Protein AF-A0A227JA74-F1 (afdb_monomer_lite)

InterPro domains:
  IPR002781 Transmembrane protein TauE-like, transmembrane domain [PF01925] (3-145)
  IPR052017 4-Toluene Sulfonate Uptake Permease [PTHR30269] (6-145)

Radius of gyration: 15.67 Å; chains: 1; bounding box: 33×33×38 Å

Organism: Vibrio parahaemolyticus (NCBI:txid670)

Sequence (145 aa):
ALKHRSSVEIGGLKMALIGRVPGSIAGGFMLFFVSTQALTLWIGLLVLFAVIVSVLPFRIEPTPQRMTLAGFFSGLFGTSSAIGGPPMALLLQHQEANQLRGNLSAFFVFSSIISLVVQIPAGFFTLHHLVITIPLLPAAGLGYW

pLDDT: mean 88.93, std 7.71, range [58.66, 97.44]

Secondary structure (DSSP, 8-state):
-GGGGGG--HHHHHHHHHHHHHHHHHHHHHHHHS-HHHHHHHHHHHHHHHHHHHHSS------HHHHHHHHHHHHHHHHHHS--HHHHHHHHTTS-HHHHHHHHHHHHHHHHHHHHHHHTTTTSS-HHHHHHHGGGHHHHHHTT-

Foldseek 3Di:
DVVLQVLEPVVLLPLLQVLLQVLQLLLLVCLVPPDPVRLVVVLVVLQVVLVVLLPDPDQQERDSVLSSVLSNQLNNNCLNPVPSPSSVCSNCVPPDPSNSCNHSVVNSVSSVVSSQVSVVVSVNDDVVNVVVCVVCVVVVVVVVD

Structure (mmCIF, N/CA/C/O backbone):
data_AF-A0A227JA74-F1
#
_entry.id   AF-A0A227JA74-F1
#
loop_
_atom_site.group_PDB
_atom_site.id
_atom_site.type_symbol
_atom_site.label_atom_id
_atom_site.label_alt_id
_atom_site.label_comp_id
_atom_site.label_asym_id
_atom_site.label_entity_id
_atom_site.label_seq_id
_atom_site.pdbx_PDB_ins_code
_atom_site.Cartn_x
_atom_site.Cartn_y
_atom_site.Cartn_z
_atom_site.occupancy
_atom_site.B_iso_or_equiv
_atom_site.auth_seq_id
_atom_site.auth_comp_id
_atom_site.auth_asym_id
_atom_site.auth_atom_id
_atom_site.pdbx_PDB_model_num
ATOM 1 N N . ALA A 1 1 ? -7.887 11.662 1.310 1.00 60.94 1 ALA A N 1
ATOM 2 C CA . ALA A 1 1 ? -7.148 12.169 2.491 1.00 60.94 1 ALA A CA 1
ATOM 3 C C . ALA A 1 1 ? -7.616 13.570 2.906 1.00 60.94 1 ALA A C 1
ATOM 5 O O . ALA A 1 1 ? -8.060 13.723 4.033 1.00 60.94 1 ALA A O 1
ATOM 6 N N . LEU A 1 2 ? -7.611 14.567 2.009 1.00 67.44 2 LEU A N 1
ATOM 7 C CA . LEU A 1 2 ? -7.995 15.960 2.319 1.00 67.44 2 LEU A CA 1
ATOM 8 C C . LEU A 1 2 ? -9.420 16.132 2.894 1.00 67.44 2 LEU A C 1
ATOM 10 O O . LEU A 1 2 ? -9.576 16.830 3.890 1.00 67.44 2 LEU A O 1
ATOM 14 N N . LYS A 1 3 ? -10.437 15.444 2.346 1.00 67.25 3 LYS A N 1
ATOM 15 C CA . LYS A 1 3 ? -11.840 15.496 2.832 1.00 67.25 3 LYS A CA 1
ATOM 16 C C . LYS A 1 3 ? -12.049 14.919 4.235 1.00 67.25 3 LYS A C 1
ATOM 18 O O . LYS A 1 3 ? -12.946 15.352 4.942 1.00 67.25 3 LYS A O 1
ATOM 23 N N . HIS A 1 4 ? -11.210 13.973 4.646 1.00 68.94 4 HIS A N 1
ATOM 24 C CA . HIS A 1 4 ? -11.309 13.301 5.945 1.00 68.94 4 HIS A CA 1
ATOM 25 C C . HIS A 1 4 ? -10.132 13.651 6.863 1.00 68.94 4 HIS A C 1
ATOM 27 O O . HIS A 1 4 ? -9.847 12.903 7.789 1.00 68.94 4 HIS A O 1
ATOM 33 N N . ARG A 1 5 ? -9.428 14.770 6.614 1.00 69.88 5 ARG A N 1
ATOM 34 C CA . ARG A 1 5 ? -8.192 15.140 7.332 1.00 69.88 5 ARG A CA 1
ATOM 35 C C . ARG A 1 5 ? -8.360 15.231 8.851 1.00 69.88 5 ARG A C 1
ATOM 37 O O . ARG A 1 5 ? -7.419 14.930 9.570 1.00 69.88 5 ARG A O 1
ATOM 44 N N . SER A 1 6 ? -9.543 15.626 9.322 1.00 70.31 6 SER A N 1
ATOM 45 C CA . SER A 1 6 ? -9.892 15.710 10.747 1.00 70.31 6 SER A CA 1
ATOM 46 C C . SER A 1 6 ? -10.143 14.347 11.395 1.00 70.31 6 SER A C 1
ATOM 48 O O . SER A 1 6 ? -10.175 14.257 12.614 1.00 70.31 6 SER A O 1
ATOM 50 N N . SER A 1 7 ? -10.320 13.295 10.594 1.00 73.81 7 SER A N 1
ATOM 51 C CA . SER A 1 7 ? -10.579 11.922 11.040 1.00 73.81 7 SER A CA 1
ATOM 52 C C . SER A 1 7 ? -9.370 11.001 10.842 1.00 73.81 7 SER A C 1
ATOM 54 O O . SER A 1 7 ? -9.508 9.791 10.987 1.00 73.81 7 SER A O 1
ATOM 56 N N . VAL A 1 8 ? -8.207 11.543 10.453 1.00 72.56 8 VAL A N 1
ATOM 57 C CA . VAL A 1 8 ? -6.979 10.756 10.277 1.00 72.56 8 VAL A CA 1
ATOM 58 C C . VAL A 1 8 ? -6.227 10.671 11.599 1.00 72.56 8 VAL A C 1
ATOM 60 O O . VAL A 1 8 ? -5.705 11.667 12.095 1.00 72.56 8 VAL A O 1
ATOM 63 N N . GLU A 1 9 ? -6.071 9.459 12.112 1.00 76.62 9 GLU A N 1
ATOM 64 C CA . GLU A 1 9 ? -5.258 9.164 13.287 1.00 76.62 9 GLU A CA 1
ATOM 65 C C . GLU A 1 9 ? -3.875 8.662 12.848 1.00 76.62 9 GLU A C 1
ATOM 67 O O . GLU A 1 9 ? -3.561 7.470 12.873 1.00 76.62 9 GLU A O 1
ATOM 72 N N . ILE A 1 10 ? -3.016 9.599 12.424 1.00 61.53 10 ILE A N 1
ATOM 73 C CA . ILE A 1 10 ? -1.672 9.299 11.885 1.00 61.53 10 ILE A CA 1
ATOM 74 C C . ILE A 1 10 ? -0.822 8.493 12.884 1.00 61.53 10 ILE A C 1
ATOM 76 O O . ILE A 1 10 ? -0.037 7.635 12.476 1.00 61.53 10 ILE A O 1
ATOM 80 N N . GLY A 1 11 ? -1.011 8.722 14.190 1.00 65.62 11 GLY A N 1
ATOM 81 C CA . GLY A 1 11 ? -0.318 7.989 15.253 1.00 65.62 11 GLY A CA 1
ATOM 82 C C . GLY A 1 11 ? -0.526 6.473 15.181 1.00 65.62 11 GLY A C 1
ATOM 83 O O . GLY A 1 11 ? 0.431 5.723 15.367 1.00 65.62 11 GLY A O 1
ATOM 84 N N . GLY A 1 12 ? -1.732 6.020 14.816 1.00 73.88 12 GLY A N 1
ATOM 85 C CA . GLY A 1 12 ? -2.044 4.597 14.657 1.00 73.88 12 GLY A CA 1
ATOM 86 C C . GLY A 1 12 ? -1.413 3.972 13.408 1.00 73.88 12 GLY A C 1
ATOM 87 O O . GLY A 1 12 ? -1.057 2.797 13.406 1.00 73.88 12 GLY A O 1
ATOM 88 N N . LEU A 1 13 ? -1.199 4.760 12.353 1.00 85.12 13 LEU A N 1
ATOM 89 C CA . LEU A 1 13 ? -0.712 4.284 11.052 1.00 85.12 13 LEU A CA 1
ATOM 90 C C . LEU A 1 13 ? 0.809 4.122 10.964 1.00 85.12 13 LEU A C 1
ATOM 92 O O . LEU A 1 13 ? 1.297 3.451 10.054 1.00 85.12 13 LEU A O 1
ATOM 96 N N . LYS A 1 14 ? 1.574 4.701 11.896 1.00 91.50 14 LYS A N 1
ATOM 97 C CA . LYS A 1 14 ? 3.046 4.693 11.856 1.00 91.50 14 LYS A CA 1
ATOM 98 C C . LYS A 1 14 ? 3.622 3.281 11.726 1.00 91.50 14 LYS A C 1
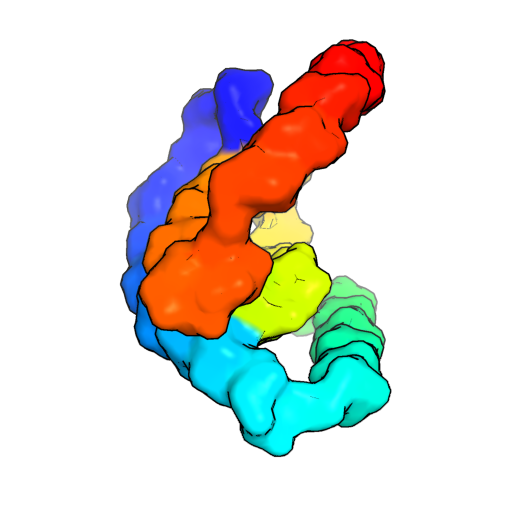ATOM 100 O O . LYS A 1 14 ? 4.487 3.049 10.887 1.00 91.50 14 LYS A O 1
ATOM 105 N N . MET A 1 15 ? 3.119 2.335 12.517 1.00 93.38 15 MET A N 1
ATOM 106 C CA . MET A 1 15 ? 3.605 0.949 12.502 1.00 93.38 15 MET A CA 1
ATOM 107 C C . MET A 1 15 ? 3.259 0.237 11.190 1.00 93.38 15 MET A C 1
ATOM 109 O O . MET A 1 15 ? 4.090 -0.483 10.641 1.00 93.38 15 MET A O 1
ATOM 113 N N . ALA A 1 16 ? 2.083 0.523 10.623 1.00 94.25 16 ALA A N 1
ATOM 114 C CA . ALA A 1 16 ? 1.710 0.023 9.305 1.00 94.25 16 ALA A CA 1
ATOM 115 C C . ALA A 1 16 ? 2.627 0.572 8.204 1.00 94.25 16 ALA A C 1
ATOM 117 O O . ALA A 1 16 ? 3.061 -0.183 7.339 1.00 94.25 16 ALA A O 1
ATOM 118 N N . LEU A 1 17 ? 2.994 1.855 8.251 1.00 94.88 17 LEU A N 1
ATOM 119 C CA . LEU A 1 17 ? 3.943 2.434 7.294 1.00 94.88 17 LEU A CA 1
ATOM 120 C C . LEU A 1 17 ? 5.355 1.860 7.452 1.00 94.88 17 LEU A C 1
ATOM 122 O O . LEU A 1 17 ? 6.004 1.580 6.448 1.00 94.88 17 LEU A O 1
ATOM 126 N N . ILE A 1 18 ? 5.807 1.616 8.686 1.00 95.88 18 ILE A N 1
ATOM 127 C CA . ILE A 1 18 ? 7.092 0.951 8.944 1.00 95.88 18 ILE A CA 1
ATOM 128 C C . ILE A 1 18 ? 7.103 -0.447 8.322 1.00 95.88 18 ILE A C 1
ATOM 130 O O . ILE A 1 18 ? 8.050 -0.778 7.620 1.00 95.88 18 ILE A O 1
ATOM 134 N N . GLY A 1 19 ? 6.048 -1.244 8.519 1.00 96.06 19 GLY A N 1
ATOM 135 C CA . GLY A 1 19 ? 5.921 -2.562 7.888 1.00 96.06 19 GLY A CA 1
ATOM 136 C C . GLY A 1 19 ? 5.778 -2.498 6.364 1.00 96.06 19 GLY A C 1
ATOM 137 O O . GLY A 1 19 ? 6.301 -3.357 5.653 1.00 96.06 19 GLY A O 1
ATOM 138 N N . ARG A 1 20 ? 5.126 -1.450 5.841 1.00 96.25 20 ARG A N 1
ATOM 139 C CA . ARG A 1 20 ? 4.924 -1.225 4.400 1.00 96.25 20 ARG A CA 1
ATOM 140 C C . ARG A 1 20 ? 6.243 -1.123 3.653 1.00 96.25 20 ARG A C 1
ATOM 142 O O . ARG A 1 20 ? 6.312 -1.646 2.548 1.00 96.25 20 ARG A O 1
ATOM 149 N N . VAL A 1 21 ? 7.275 -0.493 4.211 1.00 97.25 21 VAL A N 1
ATOM 150 C CA . VAL A 1 21 ? 8.570 -0.305 3.528 1.00 97.25 21 VAL A CA 1
ATOM 151 C C . VAL A 1 21 ? 9.225 -1.638 3.117 1.00 97.25 21 VAL A C 1
ATOM 153 O O . VAL A 1 21 ? 9.354 -1.863 1.911 1.00 97.25 21 VAL A O 1
ATOM 156 N N . PRO A 1 22 ? 9.584 -2.560 4.036 1.00 97.44 22 PRO A N 1
ATOM 157 C CA . PRO A 1 22 ? 10.177 -3.843 3.662 1.00 97.44 22 PRO A CA 1
ATOM 158 C C . PRO A 1 22 ? 9.221 -4.703 2.831 1.00 97.44 22 PRO A C 1
ATOM 160 O O . PRO A 1 22 ? 9.660 -5.379 1.904 1.00 97.44 22 PRO A O 1
ATOM 163 N N . GLY A 1 23 ? 7.911 -4.630 3.094 1.00 96.88 23 GLY A N 1
ATOM 164 C CA . GLY A 1 23 ? 6.920 -5.326 2.277 1.00 96.88 23 GLY A CA 1
ATOM 165 C C . GLY A 1 23 ? 6.894 -4.827 0.831 1.00 96.88 23 GLY A C 1
ATOM 166 O O . GLY A 1 23 ? 6.815 -5.629 -0.089 1.00 96.88 23 GLY A O 1
ATOM 167 N N . SER A 1 24 ? 7.018 -3.517 0.608 1.00 96.94 24 SER A N 1
ATOM 168 C CA . SER A 1 24 ? 7.042 -2.926 -0.738 1.00 96.94 24 SER A CA 1
ATOM 169 C C . SER A 1 24 ? 8.276 -3.367 -1.508 1.00 96.94 24 SER A C 1
ATOM 171 O O . SER A 1 24 ? 8.165 -3.735 -2.671 1.00 96.94 24 SER A O 1
ATOM 173 N N . ILE A 1 25 ? 9.436 -3.384 -0.845 1.00 96.69 25 ILE A N 1
ATOM 174 C CA . ILE A 1 25 ? 10.691 -3.884 -1.418 1.00 96.69 25 ILE A CA 1
ATOM 175 C C . ILE A 1 25 ? 10.526 -5.350 -1.833 1.00 96.69 25 ILE A C 1
ATOM 177 O O . ILE A 1 25 ? 10.797 -5.694 -2.980 1.00 96.69 25 ILE A O 1
ATOM 181 N N . ALA A 1 26 ? 10.002 -6.195 -0.939 1.00 95.75 26 ALA A N 1
ATOM 182 C CA . ALA A 1 26 ? 9.706 -7.591 -1.250 1.00 95.75 26 ALA A CA 1
ATOM 183 C C . ALA A 1 26 ? 8.704 -7.728 -2.412 1.00 95.75 26 ALA A C 1
ATOM 185 O O . ALA A 1 26 ? 8.898 -8.564 -3.288 1.00 95.75 26 ALA A O 1
ATOM 186 N N . GLY A 1 27 ? 7.676 -6.876 -2.465 1.00 94.44 27 GLY A N 1
ATOM 187 C CA . GLY A 1 27 ? 6.699 -6.833 -3.556 1.00 94.44 27 GLY A CA 1
ATOM 188 C C . GLY A 1 27 ? 7.319 -6.441 -4.895 1.00 94.44 27 GLY A C 1
ATOM 189 O O . GLY A 1 27 ? 6.999 -7.044 -5.913 1.00 94.44 27 GLY A O 1
ATOM 190 N N . GLY A 1 28 ? 8.251 -5.486 -4.892 1.00 94.44 28 GLY A N 1
ATOM 191 C CA . GLY A 1 28 ? 9.041 -5.125 -6.067 1.00 94.44 28 GLY A CA 1
ATOM 192 C C . GLY A 1 28 ? 9.918 -6.280 -6.550 1.00 94.44 28 GLY A C 1
ATOM 193 O O . GLY A 1 28 ? 9.930 -6.576 -7.739 1.00 94.44 28 GLY A O 1
ATOM 194 N N . PHE A 1 29 ? 10.587 -6.993 -5.636 1.00 93.31 29 PHE A N 1
ATOM 195 C CA . PHE A 1 29 ? 11.359 -8.190 -5.986 1.00 93.31 29 PHE A CA 1
ATOM 196 C C . PHE A 1 29 ? 10.482 -9.324 -6.525 1.00 93.31 29 PHE A C 1
ATOM 198 O O . PHE A 1 29 ? 10.874 -10.015 -7.461 1.00 93.31 29 PHE A O 1
ATOM 205 N N . MET A 1 30 ? 9.283 -9.499 -5.971 1.00 91.31 30 MET A N 1
ATOM 206 C CA . MET A 1 30 ? 8.345 -10.549 -6.368 1.00 91.31 30 MET A CA 1
ATOM 207 C C . MET A 1 30 ? 7.990 -10.485 -7.860 1.00 91.31 30 MET A C 1
ATOM 209 O O . MET A 1 30 ? 7.811 -11.531 -8.479 1.00 91.31 30 MET A O 1
ATOM 213 N N . LEU A 1 31 ? 7.972 -9.283 -8.449 1.00 90.25 31 LEU A N 1
ATOM 214 C CA . LEU A 1 31 ? 7.707 -9.074 -9.877 1.00 90.25 31 LEU A CA 1
ATOM 215 C C . LEU A 1 31 ? 8.718 -9.765 -10.806 1.00 90.25 31 LEU A C 1
ATOM 217 O O . LEU A 1 31 ? 8.381 -10.054 -11.949 1.00 90.25 31 LEU A O 1
ATOM 221 N N . PHE A 1 32 ? 9.937 -10.046 -10.337 1.00 91.62 32 PHE A N 1
ATOM 222 C CA . PHE A 1 32 ? 10.963 -10.715 -11.143 1.00 91.62 32 PHE A CA 1
ATOM 223 C C . PHE A 1 32 ? 10.874 -12.243 -11.099 1.00 91.62 32 PHE A C 1
ATOM 225 O O . PHE A 1 32 ? 11.348 -12.908 -12.017 1.00 91.62 32 PHE A O 1
ATOM 232 N N . PHE A 1 33 ? 10.298 -12.809 -10.036 1.00 90.00 33 PHE A N 1
ATOM 233 C CA . PHE A 1 33 ? 10.369 -14.249 -9.761 1.00 90.00 33 PHE A CA 1
ATOM 234 C C . PHE A 1 33 ? 9.015 -14.955 -9.811 1.00 90.00 33 PHE A C 1
ATOM 236 O O . PHE A 1 33 ? 8.969 -16.177 -9.947 1.00 90.00 33 PHE A O 1
ATOM 243 N N . VAL A 1 34 ? 7.911 -14.217 -9.674 1.00 90.56 34 VAL A N 1
ATOM 244 C CA . VAL A 1 34 ? 6.568 -14.791 -9.557 1.00 90.56 34 VAL A CA 1
ATOM 245 C C . VAL A 1 34 ? 5.728 -14.425 -10.770 1.00 90.56 34 VAL A C 1
ATOM 247 O O . VAL A 1 34 ? 5.646 -13.264 -11.163 1.00 90.56 34 VAL A O 1
ATOM 250 N N . SER A 1 35 ? 5.066 -15.426 -11.352 1.00 91.31 35 SER A N 1
ATOM 251 C CA . SER A 1 35 ? 4.160 -15.210 -12.476 1.00 91.31 35 SER A CA 1
ATOM 252 C C . SER A 1 35 ? 2.926 -14.411 -12.057 1.00 91.31 35 SER A C 1
ATOM 254 O O . SER A 1 35 ? 2.422 -14.526 -10.934 1.00 91.31 35 SER A O 1
ATOM 256 N N . THR A 1 36 ? 2.383 -13.631 -12.991 1.00 86.94 36 THR A N 1
ATOM 257 C CA . THR A 1 36 ? 1.179 -12.828 -12.756 1.00 86.94 36 THR A CA 1
ATOM 258 C C . THR A 1 36 ? -0.003 -13.694 -12.314 1.00 86.94 36 THR A C 1
ATOM 260 O O . THR A 1 36 ? -0.725 -13.306 -11.404 1.00 86.94 36 THR A O 1
ATOM 263 N N . GLN A 1 37 ? -0.163 -14.900 -12.874 1.00 91.50 37 GLN A N 1
ATOM 264 C CA . GLN A 1 37 ? -1.246 -15.822 -12.513 1.00 91.50 37 GLN A CA 1
ATOM 265 C C . GLN A 1 37 ? -1.153 -16.271 -11.052 1.00 91.50 37 GLN A C 1
ATOM 267 O O . GLN A 1 37 ? -2.161 -16.285 -10.344 1.00 91.50 37 GLN A O 1
ATOM 272 N N . ALA A 1 38 ? 0.053 -16.612 -10.587 1.00 90.19 38 ALA A N 1
ATOM 273 C CA . ALA A 1 38 ? 0.266 -17.000 -9.199 1.00 90.19 38 ALA A CA 1
ATOM 274 C C . ALA A 1 38 ? -0.032 -15.826 -8.259 1.00 90.19 38 ALA A C 1
ATOM 276 O O . ALA A 1 38 ? -0.732 -15.998 -7.262 1.00 90.19 38 ALA A O 1
ATOM 277 N N . LEU A 1 39 ? 0.437 -14.622 -8.601 1.00 88.06 39 LEU A N 1
ATOM 278 C CA . LEU A 1 39 ? 0.169 -13.415 -7.824 1.00 88.06 39 LEU A CA 1
ATOM 279 C C . LEU A 1 39 ? -1.340 -13.129 -7.726 1.00 88.06 39 LEU A C 1
ATOM 281 O O . LEU A 1 39 ? -1.850 -12.922 -6.625 1.00 88.06 39 LEU A O 1
ATOM 285 N N . THR A 1 40 ? -2.068 -13.190 -8.847 1.00 89.00 40 THR A N 1
ATOM 286 C CA . THR A 1 40 ? -3.528 -13.016 -8.881 1.00 89.00 40 THR A CA 1
ATOM 287 C C . THR A 1 40 ? -4.246 -14.033 -7.994 1.00 89.00 40 THR A C 1
ATOM 289 O O . THR A 1 40 ? -5.152 -13.652 -7.254 1.00 89.00 40 THR A O 1
ATOM 292 N N . LEU A 1 41 ? -3.827 -15.303 -8.014 1.00 92.25 41 LEU A N 1
ATOM 293 C CA . LEU A 1 41 ? -4.415 -16.344 -7.169 1.00 92.25 41 LEU A CA 1
ATOM 294 C C . LEU A 1 41 ? -4.205 -16.045 -5.677 1.00 92.25 41 LEU A C 1
ATOM 296 O O . LEU A 1 41 ? -5.162 -16.076 -4.906 1.00 92.25 41 LEU A O 1
ATOM 300 N N . TRP A 1 42 ? -2.977 -15.702 -5.274 1.00 88.75 42 TRP A N 1
ATOM 301 C CA . TRP A 1 42 ? -2.658 -15.367 -3.882 1.00 88.75 42 TRP A 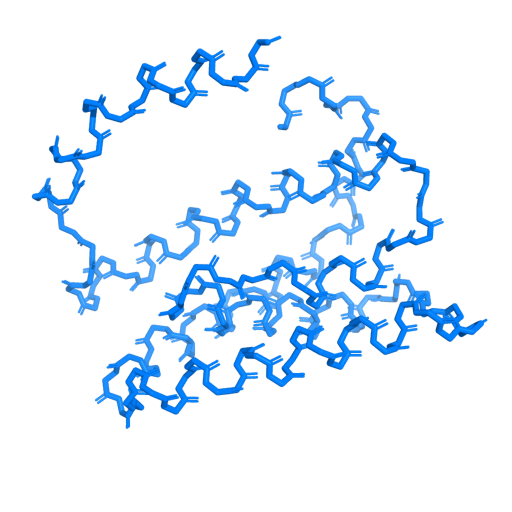CA 1
ATOM 302 C C . TRP A 1 42 ? -3.450 -14.164 -3.373 1.00 88.75 42 TRP A C 1
ATOM 304 O O . TRP A 1 42 ? -3.968 -14.192 -2.257 1.00 88.75 42 TRP A O 1
ATOM 314 N N . ILE A 1 43 ? -3.591 -13.127 -4.197 1.00 89.62 43 ILE A N 1
ATOM 315 C CA . ILE A 1 43 ? -4.392 -11.951 -3.846 1.00 89.62 43 ILE A CA 1
ATOM 316 C C . ILE A 1 43 ? -5.868 -12.318 -3.732 1.00 89.62 43 ILE A C 1
ATOM 318 O O . ILE A 1 43 ? -6.519 -11.900 -2.779 1.00 89.62 43 ILE A O 1
ATOM 322 N N . GLY A 1 44 ? -6.397 -13.116 -4.663 1.00 91.62 44 GLY A N 1
ATOM 323 C CA . GLY A 1 44 ? -7.776 -13.596 -4.605 1.00 91.62 44 GLY A CA 1
ATOM 324 C C . GLY A 1 44 ? -8.059 -14.358 -3.311 1.00 91.62 44 GLY A C 1
ATOM 325 O O . GLY A 1 44 ? -9.025 -14.052 -2.614 1.00 91.62 44 GLY A O 1
ATOM 326 N N . LEU A 1 45 ? -7.170 -15.282 -2.934 1.00 91.88 45 LEU A N 1
ATOM 327 C CA . LEU A 1 45 ? -7.255 -16.011 -1.666 1.00 91.88 45 LEU A CA 1
ATOM 328 C C . LEU A 1 45 ? -7.198 -15.073 -0.456 1.00 91.88 45 LEU A C 1
ATOM 330 O O . LEU A 1 45 ? -7.989 -15.229 0.470 1.00 91.88 45 LEU A O 1
ATOM 334 N N . LEU A 1 46 ? -6.311 -14.076 -0.470 1.00 87.88 46 LEU A N 1
ATOM 335 C CA . LEU A 1 46 ? -6.208 -13.081 0.597 1.00 87.88 46 LEU A CA 1
ATOM 336 C C . LEU A 1 46 ? -7.486 -12.242 0.732 1.00 87.88 46 LEU A C 1
ATOM 338 O O . LEU A 1 46 ? -7.933 -11.985 1.848 1.00 87.88 46 LEU A O 1
ATOM 342 N N . VAL A 1 47 ? -8.074 -11.811 -0.386 1.00 90.31 47 VAL A N 1
ATOM 343 C CA . VAL A 1 47 ? -9.332 -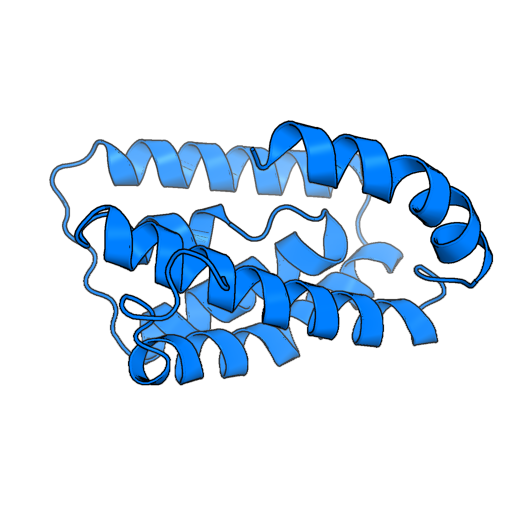11.053 -0.399 1.00 90.31 47 VAL A CA 1
ATOM 344 C C . VAL A 1 47 ? -10.469 -11.913 0.147 1.00 90.31 47 VAL A C 1
ATOM 346 O O . VAL A 1 47 ? -11.192 -11.458 1.028 1.00 90.31 47 VAL A O 1
ATOM 349 N N . LEU A 1 48 ? -10.600 -13.161 -0.314 1.00 92.88 48 LEU A N 1
ATOM 350 C CA . LEU A 1 48 ? -11.616 -14.092 0.187 1.00 92.88 48 LEU A CA 1
ATOM 351 C C . LEU A 1 48 ? -11.440 -14.370 1.679 1.00 92.88 48 LEU A C 1
ATOM 353 O O . LEU A 1 48 ? -12.409 -14.320 2.431 1.00 92.88 48 LEU A O 1
ATOM 357 N N . PHE A 1 49 ? -10.205 -14.594 2.124 1.00 89.44 49 PHE A N 1
ATOM 358 C CA . PHE A 1 49 ? -9.888 -14.734 3.539 1.00 89.44 49 PHE A CA 1
ATOM 359 C C . PHE A 1 49 ? -10.303 -13.489 4.330 1.00 89.44 49 PHE A C 1
ATOM 361 O O . PHE A 1 49 ? -10.943 -13.612 5.371 1.00 89.44 49 PHE A O 1
ATOM 368 N N . ALA A 1 50 ? -10.005 -12.290 3.823 1.00 86.69 50 ALA A N 1
ATOM 369 C CA . ALA A 1 50 ? -10.392 -11.052 4.485 1.00 86.69 50 ALA A CA 1
ATOM 370 C C . ALA A 1 50 ? -11.918 -10.901 4.593 1.00 86.69 50 ALA A C 1
ATOM 372 O O . ALA A 1 50 ? -12.411 -10.496 5.643 1.00 86.69 50 ALA A O 1
ATOM 373 N N . VAL A 1 51 ? -12.665 -11.280 3.551 1.00 90.12 51 VAL A N 1
ATOM 374 C CA . VAL A 1 51 ? -14.136 -11.306 3.569 1.00 90.12 51 VAL A CA 1
ATOM 375 C C . VAL A 1 51 ? -14.656 -12.309 4.600 1.00 90.12 51 VAL A C 1
ATOM 377 O O . VAL A 1 51 ? -15.507 -11.946 5.406 1.00 90.12 51 VAL A O 1
ATOM 380 N N . ILE A 1 52 ? -14.121 -13.536 4.628 1.00 91.06 52 ILE A N 1
ATOM 381 C CA . ILE A 1 52 ? -14.504 -14.567 5.607 1.00 91.06 52 ILE A CA 1
ATOM 382 C C . ILE A 1 52 ? -14.281 -14.058 7.032 1.00 91.06 52 ILE A C 1
ATOM 384 O O . ILE A 1 52 ? -15.170 -14.153 7.869 1.00 91.06 52 ILE A O 1
ATOM 388 N N . VAL A 1 53 ? -13.113 -13.484 7.316 1.00 87.56 53 VAL A N 1
ATOM 389 C CA . VAL A 1 53 ? -12.818 -12.954 8.652 1.00 87.56 53 VAL A CA 1
ATOM 390 C C . VAL A 1 53 ? -13.693 -11.742 8.984 1.00 87.56 53 VAL A C 1
ATOM 392 O O . VAL A 1 53 ? -14.074 -11.583 10.138 1.00 87.56 53 VAL A O 1
ATOM 395 N N . SER A 1 54 ? -14.049 -10.917 7.997 1.00 84.81 54 SER A N 1
ATOM 396 C CA . SER A 1 54 ? -14.909 -9.743 8.188 1.00 84.81 54 SER A CA 1
ATOM 397 C C . SER A 1 54 ? -16.352 -10.099 8.564 1.00 84.81 54 SER A C 1
ATOM 399 O O . SER A 1 54 ? -16.979 -9.365 9.323 1.00 84.81 54 SER A O 1
ATOM 401 N N . VAL A 1 55 ? -16.878 -11.234 8.084 1.00 88.62 55 VAL A N 1
ATOM 402 C CA . VAL A 1 55 ? -18.236 -11.692 8.439 1.00 88.62 55 VAL A CA 1
ATOM 403 C C . VAL A 1 55 ? -18.293 -12.482 9.748 1.00 88.62 55 VAL A C 1
ATOM 405 O O . VAL A 1 55 ? -19.377 -12.690 10.294 1.00 88.62 55 VAL A O 1
ATOM 408 N N . LEU A 1 56 ? -17.150 -12.938 10.263 1.00 89.12 56 LEU A N 1
ATOM 409 C CA . LEU A 1 56 ? -17.084 -13.606 11.559 1.00 89.12 56 LEU A CA 1
ATOM 410 C C . LEU A 1 56 ? -17.205 -12.581 12.701 1.00 89.12 56 LEU A C 1
ATOM 412 O O . LEU A 1 56 ? -16.718 -11.460 12.583 1.00 89.12 56 LEU A O 1
ATOM 416 N N . PRO A 1 57 ? -17.758 -12.961 13.867 1.00 80.62 57 PRO A N 1
ATOM 417 C CA . PRO A 1 57 ? -17.922 -12.057 15.013 1.00 80.62 57 PRO A CA 1
ATOM 418 C C . PRO A 1 57 ? -16.596 -11.697 15.720 1.00 80.62 57 PRO A C 1
ATOM 420 O O . PRO A 1 57 ? -16.603 -11.149 16.824 1.00 80.62 57 PRO A O 1
ATOM 423 N N . PHE A 1 58 ? -15.443 -12.019 15.123 1.00 79.75 58 PHE A N 1
ATOM 424 C CA . PHE A 1 58 ? -14.130 -11.795 15.715 1.00 79.75 58 PHE A CA 1
ATOM 425 C C . PHE A 1 58 ? -13.661 -10.355 15.508 1.00 79.75 58 PHE A C 1
ATOM 427 O O . PHE A 1 58 ? -13.413 -9.904 14.390 1.00 79.75 58 PHE A O 1
ATOM 434 N N . ARG A 1 59 ? -13.438 -9.643 16.615 1.00 79.38 59 ARG A N 1
ATOM 435 C CA . ARG A 1 59 ? -12.824 -8.314 16.590 1.00 79.38 59 ARG A CA 1
ATOM 436 C C . ARG A 1 59 ? -11.308 -8.424 16.639 1.00 79.38 59 ARG A C 1
ATOM 438 O O . ARG A 1 59 ? -10.725 -8.726 17.678 1.00 79.38 59 ARG A O 1
ATOM 445 N N . ILE A 1 60 ? -10.661 -8.156 15.509 1.00 81.69 60 ILE A N 1
ATOM 446 C CA . ILE A 1 60 ? -9.205 -8.036 15.459 1.00 81.69 60 ILE A CA 1
ATOM 447 C C . ILE A 1 60 ? -8.831 -6.596 15.787 1.00 81.69 60 ILE A C 1
ATOM 449 O O . ILE A 1 60 ? -8.964 -5.702 14.957 1.00 81.69 60 ILE A O 1
ATOM 453 N N . GLU A 1 61 ? -8.351 -6.379 17.006 1.00 85.38 61 GLU A N 1
ATOM 454 C CA . GLU A 1 61 ? -7.892 -5.058 17.425 1.00 85.38 61 GLU A CA 1
ATOM 455 C C . GLU A 1 61 ? -6.565 -4.669 16.745 1.00 85.38 61 GLU A C 1
ATOM 457 O O . GLU A 1 61 ? -5.660 -5.519 16.634 1.00 85.38 61 GLU A O 1
ATOM 462 N N . PRO A 1 62 ? -6.417 -3.398 16.320 1.00 86.56 62 PRO A N 1
ATOM 463 C CA . PRO A 1 62 ? -5.204 -2.876 15.705 1.00 86.56 62 PRO A CA 1
ATOM 464 C C . PRO A 1 62 ? -4.104 -2.674 16.756 1.00 86.56 62 PRO A C 1
ATOM 466 O O . PRO A 1 62 ? -3.958 -1.609 17.349 1.00 86.56 62 PRO A O 1
ATOM 469 N N . THR A 1 63 ? -3.292 -3.706 16.978 1.00 90.75 63 THR A N 1
ATOM 470 C CA . THR A 1 63 ? -2.078 -3.606 17.803 1.00 90.75 63 THR A CA 1
ATOM 471 C C . THR A 1 63 ? -0.873 -3.193 16.950 1.00 90.75 63 THR A C 1
ATOM 473 O O . THR A 1 63 ? -0.854 -3.488 15.752 1.00 90.75 63 THR A O 1
ATOM 476 N N . PRO A 1 64 ? 0.182 -2.581 17.526 1.00 90.94 64 PRO A N 1
ATOM 477 C CA . PRO A 1 64 ? 1.390 -2.200 16.787 1.00 90.94 64 PRO A CA 1
ATOM 478 C C . PRO A 1 64 ? 1.976 -3.323 15.919 1.00 90.94 64 PRO A C 1
ATOM 480 O O . PRO A 1 64 ? 2.305 -3.096 14.760 1.00 90.94 64 PRO A O 1
ATOM 483 N N . GLN A 1 65 ? 2.044 -4.550 16.443 1.00 93.00 65 GLN A N 1
ATOM 484 C CA . GLN A 1 65 ? 2.553 -5.714 15.708 1.00 93.00 65 GLN A CA 1
ATOM 485 C C . GLN A 1 65 ? 1.648 -6.106 14.534 1.00 93.00 65 GLN A C 1
ATOM 487 O O . GLN A 1 65 ? 2.136 -6.343 13.429 1.00 93.00 65 GLN A O 1
ATOM 492 N N . ARG A 1 66 ? 0.327 -6.144 14.750 1.00 93.06 66 ARG A N 1
ATOM 493 C CA . ARG A 1 66 ? -0.647 -6.467 13.696 1.00 93.06 66 ARG A CA 1
ATOM 494 C C . ARG A 1 66 ? -0.671 -5.391 12.614 1.00 93.06 66 ARG A C 1
ATOM 496 O O . ARG A 1 66 ? -0.716 -5.728 11.437 1.00 93.06 66 ARG A O 1
ATOM 503 N N . MET A 1 67 ? -0.559 -4.121 13.003 1.00 93.94 67 MET A N 1
ATOM 504 C CA . MET A 1 67 ? -0.419 -2.991 12.083 1.00 93.94 67 MET A CA 1
ATOM 505 C C . MET A 1 67 ? 0.838 -3.137 11.224 1.00 93.94 67 MET A C 1
ATOM 507 O O . MET A 1 67 ? 0.744 -3.007 10.009 1.00 93.94 67 MET A O 1
ATOM 511 N N . THR A 1 68 ? 1.989 -3.480 11.812 1.00 95.38 68 THR A N 1
ATOM 512 C CA . THR A 1 68 ? 3.219 -3.753 11.048 1.00 95.38 68 THR A CA 1
ATOM 513 C C . THR A 1 68 ? 3.035 -4.906 10.063 1.00 95.38 68 THR A C 1
ATOM 515 O O . THR A 1 68 ? 3.417 -4.773 8.903 1.00 95.38 68 THR A O 1
ATOM 518 N N . LEU A 1 69 ? 2.420 -6.017 10.481 1.00 94.38 69 LEU A N 1
ATOM 519 C CA . LEU A 1 69 ? 2.169 -7.168 9.603 1.00 94.38 69 LEU A CA 1
ATOM 520 C C . LEU A 1 69 ? 1.219 -6.824 8.453 1.00 94.38 69 LEU A C 1
ATOM 522 O O . LEU A 1 69 ? 1.513 -7.127 7.299 1.00 94.38 69 LEU A O 1
ATOM 526 N N . ALA A 1 70 ? 0.105 -6.151 8.736 1.00 93.62 70 ALA A N 1
ATOM 527 C CA . ALA A 1 70 ? -0.806 -5.701 7.690 1.00 93.62 70 ALA A CA 1
ATOM 528 C C . ALA A 1 70 ? -0.150 -4.680 6.763 1.00 93.62 70 ALA A C 1
ATOM 530 O O . ALA A 1 70 ? -0.344 -4.749 5.554 1.00 93.62 70 ALA A O 1
ATOM 531 N N . GLY A 1 71 ? 0.678 -3.790 7.310 1.00 95.56 71 GLY A N 1
ATOM 532 C CA . GLY A 1 71 ? 1.542 -2.898 6.553 1.00 95.56 71 GLY A CA 1
ATOM 533 C C . GLY A 1 71 ? 2.458 -3.659 5.603 1.00 95.56 71 GLY A C 1
ATOM 534 O O . GLY A 1 71 ? 2.501 -3.339 4.420 1.00 95.56 71 GLY A O 1
ATOM 535 N N . PHE A 1 72 ? 3.129 -4.706 6.084 1.00 96.50 72 PHE A N 1
ATOM 536 C CA . PHE A 1 72 ? 4.009 -5.561 5.286 1.00 96.50 72 PHE A CA 1
ATOM 537 C C . PHE A 1 72 ? 3.271 -6.299 4.168 1.00 96.50 72 PHE A C 1
ATOM 539 O O . PHE A 1 72 ? 3.712 -6.251 3.024 1.00 96.50 72 PHE A O 1
ATOM 546 N N . PHE A 1 73 ? 2.135 -6.940 4.450 1.00 94.19 73 PHE A N 1
ATOM 547 C CA . PHE A 1 73 ? 1.368 -7.639 3.413 1.00 94.19 73 PHE A CA 1
ATOM 548 C C . PHE A 1 73 ? 0.710 -6.666 2.433 1.00 94.19 73 PHE A C 1
ATOM 550 O O . PHE A 1 73 ? 0.736 -6.893 1.225 1.00 94.19 73 PHE A O 1
ATOM 557 N N . SER A 1 74 ? 0.207 -5.529 2.921 1.00 94.62 74 SER A N 1
ATOM 558 C CA . SER A 1 74 ? -0.182 -4.414 2.057 1.00 94.62 74 SER A CA 1
ATOM 559 C C . SER A 1 74 ? 0.994 -3.948 1.197 1.00 94.62 74 SER A C 1
ATOM 561 O O . SER A 1 74 ? 0.779 -3.572 0.050 1.00 94.62 74 SER A O 1
ATOM 563 N N . GLY A 1 75 ? 2.201 -3.978 1.763 1.00 95.50 75 GLY A N 1
ATOM 564 C CA . GLY A 1 75 ? 3.517 -3.840 1.150 1.00 95.50 75 GLY A CA 1
ATOM 565 C C . GLY A 1 75 ? 3.666 -4.666 -0.109 1.00 95.50 75 GLY A C 1
ATOM 566 O O . GLY A 1 75 ? 3.663 -4.186 -1.243 1.00 95.50 75 GLY A O 1
ATOM 567 N N . LEU A 1 76 ? 3.761 -5.953 0.179 1.00 95.06 76 LEU A N 1
ATOM 568 C CA . LEU A 1 76 ? 4.038 -7.037 -0.734 1.00 95.06 76 LEU A CA 1
ATOM 569 C C . LEU A 1 76 ? 3.040 -7.057 -1.890 1.00 95.06 76 LEU A C 1
ATOM 571 O O . LEU A 1 76 ? 3.434 -6.986 -3.053 1.00 95.06 76 LEU A O 1
ATOM 575 N N . PHE A 1 77 ? 1.745 -7.088 -1.574 1.00 92.94 77 PHE A N 1
ATOM 576 C CA . PHE A 1 77 ? 0.693 -7.186 -2.582 1.00 92.94 77 PHE A CA 1
ATOM 577 C C . PHE A 1 77 ? 0.400 -5.840 -3.240 1.00 92.94 77 PHE A C 1
ATOM 579 O O . PHE A 1 77 ? 0.210 -5.772 -4.450 1.00 92.94 77 PHE A O 1
ATOM 586 N N . GLY A 1 78 ? 0.434 -4.741 -2.489 1.00 93.31 78 GLY A N 1
ATOM 587 C CA . GLY A 1 78 ? 0.181 -3.412 -3.035 1.00 93.31 78 GLY A CA 1
ATOM 588 C C . GLY A 1 78 ? 1.239 -2.959 -4.038 1.00 93.31 78 GLY A C 1
ATOM 589 O O . GLY A 1 78 ? 0.887 -2.328 -5.025 1.00 93.31 78 GLY A O 1
ATOM 590 N N . THR A 1 79 ? 2.516 -3.288 -3.837 1.00 94.81 79 THR A N 1
ATOM 591 C CA . THR A 1 79 ? 3.575 -2.909 -4.792 1.00 94.81 79 THR A CA 1
ATOM 592 C C . THR A 1 79 ? 3.657 -3.852 -5.991 1.00 94.81 79 THR A C 1
ATOM 594 O O . THR A 1 79 ? 3.990 -3.406 -7.083 1.00 94.81 79 THR A O 1
ATOM 597 N N . SER A 1 80 ? 3.321 -5.131 -5.825 1.00 93.12 80 SER A N 1
ATOM 598 C CA . SER A 1 80 ? 3.338 -6.098 -6.932 1.00 93.12 80 SER A CA 1
ATOM 599 C C . SER A 1 80 ? 2.074 -6.055 -7.803 1.00 93.12 80 SER A C 1
ATOM 601 O O . SER A 1 80 ? 2.141 -6.335 -8.993 1.00 93.12 80 SER A O 1
ATOM 603 N N . SER A 1 81 ? 0.915 -5.699 -7.241 1.00 89.88 81 SER A N 1
ATOM 604 C CA . SER A 1 81 ? -0.385 -5.831 -7.928 1.00 89.88 81 SER A CA 1
ATOM 605 C C . SER A 1 81 ? -1.332 -4.641 -7.796 1.00 89.88 81 SER A C 1
ATOM 607 O O . SER A 1 81 ? -2.454 -4.704 -8.287 1.00 89.88 81 SER A O 1
ATOM 609 N N . ALA A 1 82 ? -0.927 -3.586 -7.085 1.00 87.94 82 ALA A N 1
ATOM 610 C CA . ALA A 1 82 ? -1.796 -2.481 -6.672 1.00 87.94 82 ALA A CA 1
ATOM 611 C C . ALA A 1 82 ? -2.944 -2.865 -5.707 1.00 87.94 82 ALA A C 1
ATOM 613 O O . ALA A 1 82 ? -3.761 -2.012 -5.364 1.00 87.94 82 ALA A O 1
ATOM 614 N N . ILE A 1 83 ? -2.980 -4.097 -5.175 1.00 88.88 83 ILE A N 1
ATOM 615 C CA . ILE A 1 83 ? -4.006 -4.558 -4.220 1.00 88.88 83 ILE A CA 1
ATOM 616 C C . ILE A 1 83 ? -3.395 -4.730 -2.820 1.00 88.88 83 ILE A C 1
ATOM 618 O O . ILE A 1 83 ? -3.084 -5.827 -2.369 1.00 88.88 83 ILE A O 1
ATOM 622 N N . GLY A 1 84 ? -3.209 -3.615 -2.108 1.00 85.50 84 GLY A N 1
ATOM 623 C CA . GLY A 1 84 ? -2.688 -3.606 -0.729 1.00 85.50 84 GLY A CA 1
ATOM 624 C C . GLY A 1 84 ? -3.753 -3.440 0.364 1.00 85.50 84 GLY A C 1
ATOM 625 O O . GLY A 1 84 ? -3.444 -3.521 1.547 1.00 85.50 84 GLY A O 1
ATOM 626 N N . GLY A 1 85 ? -5.003 -3.175 -0.012 1.00 87.19 85 GLY A N 1
ATOM 627 C CA . GLY A 1 85 ? -6.070 -2.789 0.915 1.00 87.19 85 GLY A CA 1
ATOM 628 C C . GLY A 1 85 ? -6.571 -3.847 1.904 1.00 87.19 85 GLY A C 1
ATOM 629 O O . GLY A 1 85 ? -6.773 -3.483 3.062 1.00 87.19 85 GLY A O 1
ATOM 630 N N . PRO A 1 86 ? -6.770 -5.124 1.515 1.00 89.94 86 PRO A N 1
ATOM 631 C CA . PRO A 1 86 ? -7.471 -6.095 2.360 1.00 89.94 86 PRO A CA 1
ATOM 632 C C . PRO A 1 86 ? -6.856 -6.312 3.754 1.00 89.94 86 PRO A C 1
ATOM 634 O O . PRO A 1 86 ? -7.609 -6.241 4.726 1.00 89.94 86 PRO A O 1
ATOM 637 N N . PRO A 1 87 ? -5.522 -6.480 3.914 1.00 87.31 87 PRO A N 1
ATOM 638 C CA . PRO A 1 87 ? -4.913 -6.618 5.240 1.00 87.31 87 PRO A CA 1
ATOM 639 C C . PRO A 1 87 ? -5.190 -5.422 6.156 1.00 87.31 87 PRO A C 1
ATOM 641 O O . PRO A 1 87 ? -5.414 -5.593 7.354 1.00 87.31 87 PRO A O 1
ATOM 644 N N . MET A 1 88 ? -5.184 -4.207 5.595 1.00 90.38 88 MET A N 1
ATOM 645 C CA . MET A 1 88 ? -5.385 -2.991 6.378 1.00 90.38 88 MET A CA 1
ATOM 646 C C . MET A 1 88 ? -6.868 -2.737 6.670 1.00 90.38 88 MET A C 1
ATOM 648 O O . MET A 1 88 ? -7.234 -2.352 7.778 1.00 90.38 88 MET A O 1
ATOM 652 N N . ALA A 1 89 ? -7.737 -3.002 5.695 1.00 89.25 89 ALA A N 1
ATOM 653 C CA . ALA A 1 89 ? -9.179 -2.914 5.874 1.00 89.25 89 ALA A CA 1
ATOM 654 C C . ALA A 1 89 ? -9.650 -3.859 6.985 1.00 89.25 89 ALA A C 1
ATOM 656 O O . ALA A 1 89 ? -10.413 -3.435 7.842 1.00 89.25 89 ALA A O 1
ATOM 657 N N . LEU A 1 90 ? -9.122 -5.086 7.042 1.00 88.69 90 LEU A N 1
ATOM 658 C CA . LEU A 1 90 ? -9.467 -6.072 8.067 1.00 88.69 90 LEU A CA 1
ATOM 659 C C . LEU A 1 90 ? -9.202 -5.584 9.502 1.00 88.69 90 LEU A C 1
ATOM 661 O O . LEU A 1 90 ? -10.010 -5.813 10.399 1.00 88.69 90 LEU A O 1
ATOM 665 N N . LEU A 1 91 ? -8.068 -4.924 9.741 1.00 89.38 91 LEU A N 1
ATOM 666 C CA . LEU A 1 91 ? -7.715 -4.432 11.079 1.00 89.38 91 LEU A CA 1
ATOM 667 C C . LEU A 1 91 ? -8.493 -3.180 11.474 1.00 89.38 91 LEU A C 1
ATOM 669 O O . LEU A 1 91 ? -8.763 -2.970 12.652 1.00 89.38 91 LEU A O 1
ATOM 673 N N . LEU A 1 92 ? -8.832 -2.338 10.497 1.00 88.94 92 LEU A N 1
ATOM 674 C CA . LEU A 1 92 ? -9.522 -1.074 10.742 1.00 88.94 92 LEU A CA 1
ATOM 675 C C . LEU A 1 92 ? -11.048 -1.188 10.625 1.00 88.94 92 LEU A C 1
ATOM 677 O O . LEU A 1 92 ? -11.731 -0.234 10.976 1.00 88.94 92 LEU A O 1
ATOM 681 N N . GLN A 1 93 ? -11.594 -2.323 10.170 1.00 87.06 93 GLN A N 1
ATOM 682 C CA . GLN A 1 93 ? -13.017 -2.491 9.819 1.00 87.06 93 GLN A CA 1
ATOM 683 C C . GLN A 1 93 ? -14.009 -2.118 10.931 1.00 87.06 93 GLN A C 1
ATOM 685 O O . GLN A 1 93 ? -15.152 -1.787 10.641 1.00 87.06 93 GLN A O 1
ATOM 690 N N . HIS A 1 94 ? -13.576 -2.170 12.193 1.00 86.19 94 HIS A N 1
ATOM 691 C CA . HIS A 1 94 ? -14.400 -1.858 13.363 1.00 86.19 94 HIS A CA 1
ATOM 692 C C . HIS A 1 94 ? -14.327 -0.386 13.801 1.00 86.19 94 HIS A C 1
ATOM 694 O O . HIS A 1 94 ? -14.940 -0.026 14.802 1.00 86.19 94 HIS A O 1
ATOM 700 N N . GLN A 1 95 ? -13.562 0.457 13.103 1.00 85.62 95 GLN A N 1
ATOM 701 C CA . GLN A 1 95 ? -13.558 1.897 13.349 1.00 85.62 95 GLN A CA 1
ATOM 702 C C . GLN A 1 95 ? -14.806 2.566 12.768 1.00 85.62 95 GLN A C 1
ATOM 704 O O . GLN A 1 95 ? -15.397 2.093 11.797 1.00 85.62 95 GLN A O 1
ATOM 709 N N . GLU A 1 96 ? -15.152 3.726 13.324 1.00 86.56 96 GLU A N 1
ATOM 710 C CA . GLU A 1 96 ? -16.169 4.615 12.765 1.00 86.56 96 GLU A CA 1
ATOM 711 C C . GLU A 1 96 ? -15.909 4.886 11.277 1.00 86.56 96 GLU A C 1
ATOM 713 O O . GLU A 1 96 ? -14.770 5.118 10.861 1.00 86.56 96 GLU A O 1
ATOM 718 N N . ALA A 1 97 ? -16.967 4.916 10.463 1.00 84.94 97 ALA A N 1
ATOM 719 C CA . ALA A 1 97 ? -16.848 4.952 9.003 1.00 84.94 97 ALA A CA 1
ATOM 720 C C . ALA A 1 97 ? -15.970 6.111 8.487 1.00 84.94 97 ALA A C 1
ATOM 722 O O . ALA A 1 97 ? -15.206 5.952 7.530 1.00 84.94 97 ALA A O 1
ATOM 723 N N . ASN A 1 98 ? -16.034 7.279 9.135 1.00 86.06 98 ASN A N 1
ATOM 724 C CA . ASN A 1 98 ? -15.205 8.435 8.784 1.00 86.06 98 ASN A CA 1
ATOM 725 C C . ASN A 1 98 ? -13.722 8.237 9.136 1.00 86.06 98 ASN A C 1
ATOM 727 O O . ASN A 1 98 ? -12.859 8.637 8.351 1.00 86.06 98 ASN A O 1
ATOM 731 N N . GLN A 1 99 ? -13.424 7.603 10.273 1.00 85.31 99 GLN A N 1
ATOM 732 C CA . GLN A 1 99 ? -12.055 7.293 10.699 1.00 85.31 99 GLN A CA 1
ATOM 733 C C . GLN A 1 99 ? -11.447 6.200 9.822 1.00 85.31 99 GLN A C 1
ATOM 735 O O . GLN A 1 99 ? -10.346 6.377 9.307 1.00 85.31 99 GLN A O 1
ATOM 740 N N . LEU A 1 100 ? -12.202 5.133 9.538 1.00 86.62 100 LEU A N 1
ATOM 741 C CA . LEU A 1 100 ? -11.795 4.071 8.618 1.00 86.62 100 LEU A CA 1
ATOM 742 C C . LEU A 1 100 ? -11.409 4.645 7.248 1.00 86.62 100 LEU A C 1
ATOM 744 O O . LEU A 1 100 ? -10.306 4.409 6.749 1.00 86.62 100 LEU A O 1
ATOM 748 N N . ARG A 1 101 ? -12.295 5.452 6.647 1.00 87.06 101 ARG A N 1
ATOM 749 C CA . ARG A 1 101 ? -12.047 6.093 5.345 1.00 87.06 101 ARG A CA 1
ATOM 750 C C . ARG A 1 101 ? -10.872 7.063 5.397 1.00 87.06 101 ARG A C 1
ATOM 752 O O . ARG A 1 101 ? -10.083 7.103 4.450 1.00 87.06 101 ARG A O 1
ATOM 759 N N . GLY A 1 102 ? -10.754 7.844 6.470 1.00 87.75 102 GLY A N 1
ATOM 760 C CA . GLY A 1 102 ? -9.645 8.769 6.694 1.00 87.75 102 GLY A CA 1
ATOM 761 C C . GLY A 1 102 ? -8.303 8.045 6.764 1.00 87.75 102 GLY A C 1
ATOM 762 O O . GLY A 1 102 ? -7.394 8.362 5.991 1.00 87.75 102 GLY A O 1
ATOM 763 N N . ASN A 1 103 ? -8.214 7.027 7.617 1.00 90.06 103 ASN A N 1
ATOM 764 C CA . ASN A 1 103 ? -7.009 6.244 7.860 1.00 90.06 103 ASN A CA 1
ATOM 765 C C . ASN A 1 103 ? -6.580 5.448 6.626 1.00 90.06 103 ASN A C 1
ATOM 767 O O . ASN A 1 103 ? -5.421 5.538 6.225 1.00 90.06 103 ASN A O 1
ATOM 771 N N . LEU A 1 104 ? -7.507 4.753 5.955 1.00 90.19 104 LEU A N 1
ATOM 772 C CA . LEU A 1 104 ? -7.201 4.048 4.706 1.00 90.19 104 LEU A CA 1
ATOM 773 C C . LEU A 1 104 ? -6.772 5.010 3.598 1.00 90.19 104 LEU A C 1
ATOM 775 O O . LEU A 1 104 ? -5.807 4.735 2.891 1.00 90.19 104 LEU A O 1
ATOM 779 N N . SER A 1 105 ? -7.429 6.166 3.468 1.00 89.81 105 SER A N 1
ATOM 780 C CA . SER A 1 105 ? -7.024 7.171 2.482 1.00 89.81 105 SER A CA 1
ATOM 781 C C . SER A 1 105 ? -5.608 7.683 2.733 1.00 89.81 105 SER A C 1
ATOM 783 O O . SER A 1 105 ? -4.835 7.827 1.791 1.00 89.81 105 SER A O 1
ATOM 785 N N . ALA A 1 106 ? -5.278 8.012 3.985 1.00 90.94 106 ALA A N 1
ATOM 786 C CA . ALA A 1 106 ? -3.949 8.493 4.347 1.00 90.94 106 ALA A CA 1
ATOM 787 C C . ALA A 1 106 ? -2.899 7.405 4.100 1.00 90.94 106 ALA A C 1
ATOM 789 O O . ALA A 1 106 ? -1.896 7.655 3.433 1.00 90.94 106 ALA A O 1
ATOM 790 N N . PHE A 1 107 ? -3.176 6.184 4.559 1.00 92.00 107 PHE A N 1
ATOM 791 C CA . PHE A 1 107 ? -2.329 5.024 4.331 1.00 92.00 107 PHE A CA 1
ATOM 792 C C . PHE A 1 107 ? -2.062 4.794 2.844 1.00 92.00 107 PHE A C 1
ATOM 794 O O . PHE A 1 107 ? -0.901 4.669 2.466 1.00 92.00 107 PHE A O 1
ATOM 801 N N . PHE A 1 108 ? -3.095 4.802 1.994 1.00 91.69 108 PHE A N 1
ATOM 802 C CA . PHE A 1 108 ? -2.938 4.579 0.557 1.00 91.69 108 PHE A CA 1
ATOM 803 C C . PHE A 1 108 ? -2.107 5.654 -0.135 1.00 91.69 108 PHE A C 1
ATOM 805 O O . PHE A 1 108 ? -1.307 5.303 -0.994 1.00 91.69 108 PHE A O 1
ATOM 812 N N . VAL A 1 109 ? -2.212 6.926 0.262 1.00 92.88 109 VAL A N 1
ATOM 813 C CA . VAL A 1 109 ? -1.360 7.989 -0.300 1.00 92.88 109 VAL A CA 1
ATOM 814 C C . VAL A 1 109 ? 0.120 7.685 -0.053 1.00 92.88 109 VAL A C 1
ATOM 816 O O . VAL A 1 109 ? 0.901 7.624 -1.002 1.00 92.88 109 VAL A O 1
ATOM 819 N N . PHE A 1 110 ? 0.509 7.427 1.198 1.00 93.62 110 PHE A N 1
ATOM 820 C CA . PHE A 1 110 ? 1.902 7.100 1.525 1.00 93.62 110 PHE A CA 1
ATOM 821 C C . PHE A 1 110 ? 2.342 5.770 0.904 1.00 93.62 110 PHE A C 1
ATOM 823 O O . PHE A 1 110 ? 3.425 5.670 0.338 1.00 93.62 110 PHE A O 1
ATOM 830 N N . SER A 1 111 ? 1.478 4.760 0.959 1.00 93.50 111 SER A N 1
ATOM 831 C CA . SER A 1 111 ? 1.676 3.444 0.348 1.00 93.50 111 SER A CA 1
ATOM 832 C C . SER A 1 111 ? 1.972 3.538 -1.151 1.00 93.50 111 SER A C 1
ATOM 834 O O . SER A 1 111 ? 2.879 2.861 -1.639 1.00 93.50 111 SER A O 1
ATOM 836 N N . SER A 1 112 ? 1.229 4.371 -1.884 1.00 93.81 112 SER A N 1
ATOM 837 C CA . SER A 1 112 ? 1.438 4.577 -3.317 1.00 93.81 112 SER A CA 1
ATOM 838 C C . SER A 1 112 ? 2.779 5.245 -3.590 1.00 93.81 112 SER A C 1
ATOM 840 O O . SER A 1 112 ? 3.519 4.769 -4.443 1.00 93.81 112 SER A O 1
ATOM 842 N N . ILE A 1 113 ? 3.146 6.274 -2.818 1.00 95.69 113 ILE A N 1
ATOM 843 C CA . ILE A 1 113 ? 4.458 6.929 -2.941 1.00 95.69 113 ILE A CA 1
ATOM 844 C C . ILE A 1 113 ? 5.590 5.917 -2.716 1.00 95.69 113 ILE A C 1
ATOM 846 O O . ILE A 1 113 ? 6.489 5.816 -3.546 1.00 95.69 113 ILE A O 1
ATOM 850 N N . ILE A 1 114 ? 5.521 5.125 -1.641 1.00 96.31 114 ILE A N 1
ATOM 851 C CA . ILE A 1 114 ? 6.526 4.093 -1.337 1.00 96.31 114 ILE A CA 1
ATOM 852 C C . ILE A 1 114 ? 6.619 3.076 -2.483 1.00 96.31 114 ILE A C 1
ATOM 854 O O . ILE A 1 114 ? 7.717 2.724 -2.906 1.00 96.31 114 ILE A O 1
ATOM 858 N N . SER A 1 115 ? 5.479 2.628 -3.014 1.00 95.88 115 SER A N 1
ATOM 859 C CA . SER A 1 115 ? 5.444 1.650 -4.110 1.00 95.88 115 SE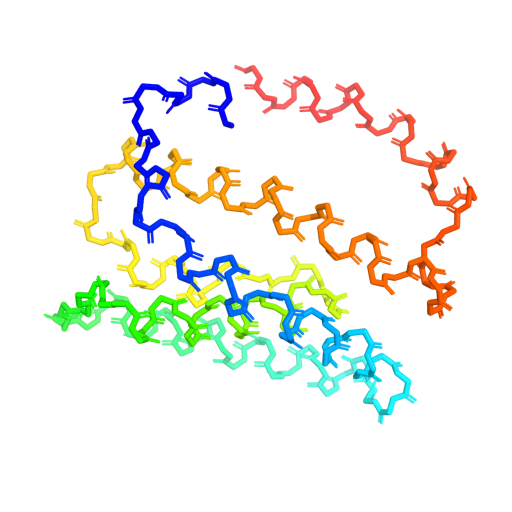R A CA 1
ATOM 860 C C . SER A 1 115 ? 6.095 2.195 -5.381 1.00 95.88 115 SER A C 1
ATOM 862 O O . SER A 1 115 ? 6.910 1.500 -5.980 1.00 95.88 115 SER A O 1
ATOM 864 N N . LEU A 1 116 ? 5.798 3.443 -5.755 1.00 95.12 116 LEU A N 1
ATOM 865 C CA . LEU A 1 116 ? 6.403 4.096 -6.918 1.00 95.12 116 LEU A CA 1
ATOM 866 C C . LEU A 1 116 ? 7.920 4.235 -6.754 1.00 95.12 116 LEU A C 1
ATOM 868 O O . LEU A 1 116 ? 8.665 3.888 -7.666 1.00 95.12 116 LEU A O 1
ATOM 872 N N . VAL A 1 117 ? 8.385 4.670 -5.577 1.00 96.31 117 VAL A N 1
ATOM 873 C CA . VAL A 1 117 ? 9.823 4.782 -5.272 1.00 96.31 117 VAL A CA 1
ATOM 874 C C . VAL A 1 117 ? 10.535 3.436 -5.414 1.00 96.31 117 VAL A C 1
ATOM 876 O O . VAL A 1 117 ? 11.634 3.396 -5.953 1.00 96.31 117 VAL A O 1
ATOM 879 N N . VAL A 1 118 ? 9.914 2.335 -4.980 1.00 96.00 118 VAL A N 1
ATOM 880 C CA . VAL A 1 118 ? 10.477 0.983 -5.137 1.00 96.00 118 VAL A CA 1
ATOM 881 C C . VAL A 1 118 ? 10.458 0.516 -6.598 1.00 96.00 118 VAL A C 1
ATOM 883 O O . VAL A 1 118 ? 11.394 -0.144 -7.044 1.00 96.00 118 VAL A O 1
ATOM 886 N N . GLN A 1 119 ? 9.418 0.856 -7.361 1.00 93.88 119 GLN A N 1
ATOM 887 C CA . GLN A 1 119 ? 9.264 0.425 -8.755 1.00 93.88 119 GLN A CA 1
ATOM 888 C C . GLN A 1 119 ? 10.173 1.174 -9.742 1.00 93.88 119 GLN A C 1
ATOM 890 O O . GLN A 1 119 ? 10.510 0.604 -10.779 1.00 93.88 119 GLN A O 1
ATOM 895 N N . ILE A 1 120 ? 10.593 2.409 -9.432 1.00 94.75 120 ILE A N 1
ATOM 896 C CA . ILE A 1 120 ? 11.519 3.203 -10.265 1.00 94.75 120 ILE A CA 1
ATOM 897 C C . ILE A 1 120 ? 12.828 2.446 -10.561 1.00 94.75 120 ILE A C 1
ATOM 899 O O . ILE A 1 120 ? 13.102 2.191 -11.734 1.00 94.75 120 ILE A O 1
ATOM 903 N N . PRO A 1 121 ? 13.642 2.049 -9.558 1.00 93.44 121 PRO A N 1
ATOM 904 C CA . PRO A 1 121 ? 14.900 1.346 -9.813 1.00 93.44 121 PRO A CA 1
ATOM 905 C C . PRO A 1 121 ? 14.684 -0.065 -10.372 1.00 93.44 121 PRO A C 1
ATOM 907 O O . PRO A 1 121 ? 15.561 -0.591 -11.048 1.00 93.44 121 PRO A O 1
ATOM 910 N N . ALA A 1 122 ? 13.519 -0.669 -10.122 1.00 89.62 122 ALA A N 1
ATOM 911 C CA . ALA A 1 122 ? 13.150 -1.967 -10.676 1.00 89.62 122 ALA A CA 1
ATOM 912 C C . ALA A 1 122 ? 12.718 -1.898 -12.158 1.00 89.62 122 ALA A C 1
ATOM 914 O O . ALA A 1 122 ? 12.504 -2.936 -12.776 1.00 89.62 122 ALA A O 1
ATOM 915 N N . GLY A 1 123 ? 12.572 -0.697 -12.734 1.00 91.06 123 GLY A N 1
ATOM 916 C CA . GLY A 1 123 ? 12.165 -0.495 -14.129 1.00 91.06 123 GLY A CA 1
ATOM 917 C C . GLY A 1 123 ? 10.661 -0.642 -14.394 1.00 91.06 123 GLY A C 1
ATOM 918 O O . GLY A 1 123 ? 10.229 -0.493 -15.535 1.00 91.06 123 GLY A O 1
ATOM 919 N N . PHE A 1 124 ? 9.850 -0.882 -13.358 1.00 90.62 124 PHE A N 1
ATOM 920 C CA . PHE A 1 124 ? 8.393 -1.042 -13.472 1.00 90.62 124 PHE A CA 1
ATOM 921 C C . PHE A 1 124 ? 7.624 0.285 -13.452 1.00 90.62 124 PHE A C 1
ATOM 923 O O . PHE A 1 124 ? 6.447 0.315 -13.799 1.00 90.62 124 PHE A O 1
ATOM 930 N N . PHE A 1 125 ? 8.278 1.390 -13.087 1.00 93.31 125 PHE A N 1
ATOM 931 C CA . PHE A 1 125 ? 7.721 2.733 -13.215 1.00 93.31 125 PHE A CA 1
ATOM 932 C C . PHE A 1 125 ? 8.689 3.635 -13.984 1.00 93.31 125 PHE A C 1
ATOM 934 O O . PHE A 1 125 ? 9.853 3.776 -13.621 1.00 93.31 125 PHE A O 1
ATOM 941 N N . THR A 1 126 ? 8.202 4.246 -15.065 1.00 93.69 126 THR A N 1
ATOM 942 C CA . THR A 1 126 ? 9.009 5.033 -16.013 1.00 93.69 126 THR A CA 1
ATOM 943 C C . THR A 1 126 ? 8.263 6.297 -16.429 1.00 93.69 126 THR A C 1
ATOM 945 O O . THR A 1 126 ? 7.060 6.424 -16.200 1.00 93.69 126 THR A O 1
ATOM 948 N N . LEU A 1 127 ? 8.953 7.227 -17.097 1.00 92.62 127 LEU A N 1
ATOM 949 C CA . LEU A 1 127 ? 8.342 8.474 -17.566 1.00 92.62 127 LEU A CA 1
ATOM 950 C C . LEU A 1 127 ? 7.168 8.229 -18.531 1.00 92.62 127 LEU A C 1
ATOM 952 O O . LEU A 1 127 ? 6.192 8.973 -18.511 1.00 92.62 127 LEU A O 1
ATOM 956 N N . HIS A 1 128 ? 7.220 7.144 -19.311 1.00 93.50 128 HIS A N 1
ATOM 957 C CA . HIS A 1 128 ? 6.119 6.732 -20.182 1.00 93.50 128 HIS A CA 1
ATOM 958 C C . HIS A 1 128 ? 4.824 6.493 -19.390 1.00 93.50 128 HIS A C 1
ATOM 960 O O . HIS A 1 128 ? 3.772 7.000 -19.771 1.00 93.50 128 HIS A O 1
ATOM 966 N N . HIS A 1 129 ? 4.910 5.800 -18.248 1.00 93.38 129 HIS A N 1
ATOM 967 C CA . HIS A 1 129 ? 3.767 5.569 -17.359 1.00 93.38 129 HIS A CA 1
ATOM 968 C C . HIS A 1 129 ? 3.174 6.881 -16.825 1.00 93.38 129 HIS A C 1
ATOM 970 O O . HIS A 1 129 ? 1.960 6.996 -16.659 1.00 93.38 129 HIS A O 1
ATOM 976 N N . LEU A 1 130 ? 4.011 7.895 -16.600 1.00 92.31 130 LEU A N 1
ATOM 977 C CA . LEU A 1 130 ? 3.571 9.207 -16.130 1.00 92.31 130 LEU A CA 1
ATOM 978 C C . LEU A 1 130 ? 2.796 9.956 -17.225 1.00 92.31 130 LEU A C 1
ATOM 980 O O . LEU A 1 130 ? 1.704 10.457 -16.964 1.00 92.31 130 LEU A O 1
ATOM 984 N N . VAL A 1 131 ? 3.305 9.952 -18.461 1.00 95.38 131 VAL A N 1
ATOM 985 C CA . VAL A 1 131 ? 2.650 10.591 -19.617 1.00 95.38 131 VAL A CA 1
ATOM 986 C C . VAL A 1 131 ? 1.271 9.987 -19.882 1.00 95.38 131 VAL A C 1
ATOM 988 O O . VAL A 1 131 ? 0.308 10.734 -20.032 1.00 95.38 131 VAL A O 1
ATOM 991 N N . ILE A 1 132 ? 1.143 8.656 -19.867 1.00 94.81 132 ILE A N 1
ATOM 992 C CA . ILE A 1 132 ? -0.156 7.991 -20.079 1.00 94.81 132 ILE A CA 1
ATOM 993 C C . ILE A 1 132 ? -1.126 8.169 -18.898 1.00 94.81 132 ILE A C 1
ATOM 995 O O . ILE A 1 132 ? -2.331 8.015 -19.075 1.00 94.81 132 ILE A O 1
ATOM 999 N N . THR A 1 133 ? -0.631 8.520 -17.704 1.00 91.62 133 THR A N 1
ATOM 1000 C CA . THR A 1 133 ? -1.471 8.759 -16.517 1.00 91.62 133 THR A CA 1
ATOM 1001 C C . THR A 1 133 ? -2.082 10.163 -16.506 1.00 91.62 133 THR A C 1
ATOM 1003 O O . THR A 1 133 ? -3.192 10.330 -16.005 1.00 91.62 133 THR A O 1
ATOM 1006 N N . ILE A 1 134 ? -1.415 11.177 -17.076 1.00 93.38 134 ILE A N 1
ATOM 1007 C CA . ILE A 1 134 ? -1.901 12.573 -17.071 1.00 93.38 134 ILE A CA 1
ATOM 1008 C C . ILE A 1 134 ? -3.336 12.702 -17.627 1.00 93.38 134 ILE A C 1
ATOM 1010 O O . ILE A 1 134 ? -4.165 13.314 -16.947 1.00 93.38 134 ILE A O 1
ATOM 1014 N N . PRO A 1 135 ? -3.693 12.097 -18.780 1.00 94.19 135 PRO A N 1
ATOM 1015 C CA . PRO A 1 135 ? -5.058 12.153 -19.311 1.00 94.19 135 PRO A CA 1
ATOM 1016 C C . PRO A 1 135 ? -6.121 11.487 -18.424 1.00 94.19 135 PRO A C 1
ATOM 1018 O O . PRO A 1 135 ? -7.306 11.752 -18.605 1.00 94.19 135 PRO A O 1
ATOM 1021 N N . LEU A 1 136 ? -5.726 10.637 -17.468 1.00 91.56 136 LEU A N 1
ATOM 1022 C CA . LEU A 1 136 ? -6.642 9.952 -16.548 1.00 91.56 136 LEU A CA 1
ATOM 1023 C C . LEU A 1 136 ? -6.988 10.802 -15.314 1.00 91.56 136 LEU A C 1
ATOM 1025 O O . LEU A 1 136 ? -8.000 10.553 -14.657 1.00 91.56 136 LEU A O 1
ATOM 1029 N N . LEU A 1 137 ? -6.181 11.823 -15.000 1.00 90.81 137 LEU A N 1
ATOM 1030 C CA . LEU A 1 137 ? -6.391 12.681 -13.829 1.00 90.81 137 LEU A CA 1
ATOM 1031 C C . LEU A 1 137 ? -7.736 13.433 -13.848 1.00 90.81 137 LEU A C 1
ATOM 1033 O O . LEU A 1 137 ? -8.385 13.468 -12.800 1.00 90.81 137 LEU A O 1
ATOM 1037 N N . PRO A 1 138 ? -8.219 13.988 -14.982 1.00 91.06 138 PRO A N 1
ATOM 1038 C CA . PRO A 1 138 ? -9.535 14.625 -15.037 1.00 91.06 138 PRO A CA 1
ATOM 1039 C C . PRO A 1 138 ? -10.677 13.661 -14.705 1.00 91.06 138 PRO A C 1
ATOM 1041 O O . PRO A 1 138 ? -11.571 14.021 -13.945 1.00 91.06 138 PRO A O 1
ATOM 1044 N N . ALA A 1 139 ? -10.629 12.423 -15.207 1.00 91.00 139 ALA A N 1
ATOM 1045 C CA . ALA A 1 139 ? -11.644 11.411 -14.914 1.00 91.00 139 ALA A CA 1
ATOM 1046 C C . ALA A 1 139 ? -11.659 11.042 -13.420 1.00 91.00 139 ALA A C 1
ATOM 1048 O O . ALA A 1 139 ? -12.725 10.963 -12.811 1.00 91.00 139 ALA A O 1
ATOM 1049 N N . ALA A 1 140 ? -10.478 10.897 -12.807 1.00 87.31 140 ALA A N 1
ATOM 1050 C CA . ALA A 1 140 ? -10.358 10.679 -11.366 1.00 87.31 140 ALA A CA 1
ATOM 1051 C C . ALA A 1 140 ? -10.890 11.870 -10.546 1.00 87.31 140 ALA A C 1
ATOM 1053 O O . ALA A 1 140 ? -11.520 11.671 -9.509 1.00 87.31 140 ALA A O 1
ATOM 1054 N N . GLY A 1 141 ? -10.663 13.102 -11.016 1.00 86.75 141 GLY A N 1
ATOM 1055 C CA . GLY A 1 141 ? -11.183 14.319 -10.393 1.00 86.75 141 GLY A CA 1
ATOM 1056 C C . GLY A 1 141 ? -12.706 14.428 -10.473 1.00 86.75 141 GLY A C 1
ATOM 1057 O O . GLY A 1 141 ? -13.340 14.748 -9.472 1.00 86.75 141 GLY A O 1
ATOM 1058 N N . LEU A 1 142 ? -13.294 14.112 -11.630 1.00 90.31 142 LEU A N 1
ATOM 1059 C CA . LEU A 1 142 ? -14.747 14.111 -11.823 1.00 90.31 142 LEU A CA 1
ATOM 1060 C C . LEU A 1 142 ? -15.444 13.046 -10.967 1.00 90.31 142 LEU A C 1
ATOM 1062 O O . LEU A 1 142 ? -16.486 13.332 -10.397 1.00 90.31 142 LEU A O 1
ATOM 1066 N N . GLY A 1 143 ? -14.861 11.852 -10.821 1.00 84.81 143 GLY A N 1
ATOM 1067 C CA . GLY A 1 143 ? -15.427 10.782 -9.985 1.00 84.81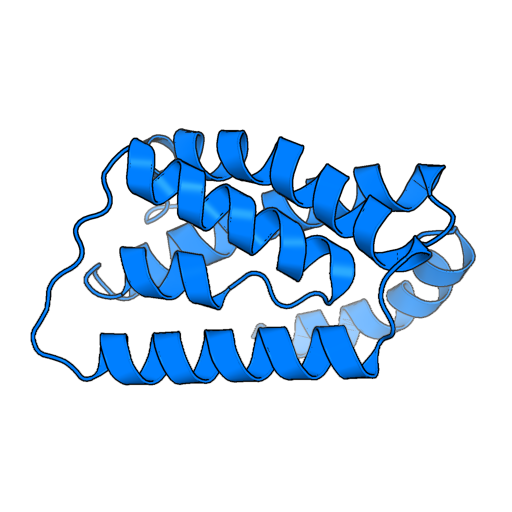 143 GLY A CA 1
ATOM 1068 C C . GLY A 1 143 ? -15.273 10.986 -8.471 1.00 84.81 143 GLY A C 1
ATOM 1069 O O . GLY A 1 143 ? -15.793 10.193 -7.689 1.00 84.81 143 GLY A O 1
ATOM 1070 N N . TYR A 1 144 ? -1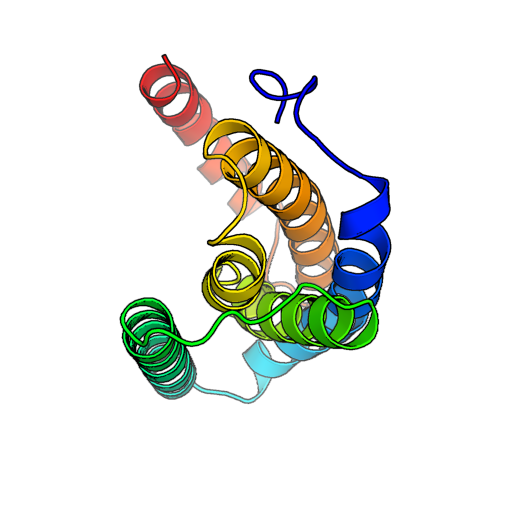4.527 12.006 -8.040 1.00 74.44 144 TYR A N 1
ATOM 1071 C CA . TYR A 1 144 ? -14.342 12.334 -6.623 1.00 74.44 144 TYR A CA 1
ATOM 1072 C C . TYR A 1 144 ? -15.454 13.238 -6.056 1.00 74.44 144 TYR A C 1
ATOM 1074 O O . TYR A 1 144 ? -15.635 13.278 -4.831 1.00 74.44 144 TYR A O 1
ATOM 1082 N N . TRP A 1 145 ? -16.156 13.964 -6.930 1.00 58.66 145 TRP A N 1
ATOM 1083 C CA . TRP A 1 145 ? -17.258 14.872 -6.599 1.00 58.66 145 TRP A CA 1
ATOM 1084 C C . TRP A 1 145 ? -18.601 14.148 -6.575 1.00 58.66 145 TRP A C 1
ATOM 1086 O O . TRP A 1 145 ? -19.381 14.460 -5.645 1.00 58.66 145 TRP A O 1
#